Protein AF-A0A420UTF6-F1 (afdb_monomer_lite)

Radius of gyration: 22.62 Å; chains: 1; bounding box: 55×24×67 Å

Organism: NCBI:txid1038928

InterPro domains:
  IPR046786 Motility protein A, N-terminal [PF20560] (2-65)
  IPR047055 Motility protein A-like [PTHR30433] (1-147)

Secondary structure (DSSP, 8-state):
--HHHHHHHHHHHHHHHHHHS-HHHHHHHHHHHHHHHH--SS-HHHHHHHHHHHHHHHHHHHHH-GGGGHHHHH-GGG-HHHHT-HHHHT-HHHHHHHHHHHHHHHTT---HHHHHHHHHHHHHHHHHHHHHHHHHHHHHHHTSS--

pLDDT: mean 73.25, std 14.56, range [34.38, 92.12]

Structure (mmCIF, N/CA/C/O backbone):
data_AF-A0A420UTF6-F1
#
_entry.id   AF-A0A420UTF6-F1
#
loop_
_atom_site.group_PDB
_atom_site.id
_atom_site.type_symbol
_atom_site.label_atom_id
_atom_site.label_alt_id
_atom_site.label_comp_id
_atom_site.label_asym_id
_atom_site.label_entity_id
_atom_site.label_seq_id
_atom_site.pdbx_PDB_ins_code
_atom_site.Cartn_x
_atom_site.Cartn_y
_atom_site.Cartn_z
_atom_site.occupancy
_atom_site.B_iso_or_equiv
_atom_site.auth_seq_id
_atom_site.auth_comp_id
_atom_site.auth_asym_id
_atom_site.auth_atom_id
_atom_site.pdbx_PDB_model_num
ATOM 1 N N . VAL A 1 1 ? 14.305 10.536 -46.650 1.00 52.69 1 VAL A N 1
ATOM 2 C CA . VAL A 1 1 ? 14.921 9.362 -45.998 1.00 52.69 1 VAL A CA 1
ATOM 3 C C . VAL A 1 1 ? 14.176 8.140 -46.481 1.00 52.69 1 VAL A C 1
ATOM 5 O O . VAL A 1 1 ? 12.948 8.129 -46.402 1.00 52.69 1 VAL A O 1
ATOM 8 N N . GLN A 1 2 ? 14.868 7.209 -47.124 1.00 68.62 2 GLN A N 1
ATOM 9 C CA . GLN A 1 2 ? 14.206 6.108 -47.820 1.00 68.62 2 GLN A CA 1
ATOM 10 C C . GLN A 1 2 ? 13.906 4.961 -46.832 1.00 68.62 2 GLN A C 1
ATOM 12 O O . GLN A 1 2 ? 14.698 4.737 -45.919 1.00 68.62 2 GLN A O 1
ATOM 17 N N . PRO A 1 3 ? 12.792 4.214 -46.979 1.00 70.19 3 PRO A N 1
ATOM 18 C CA . PRO A 1 3 ? 12.374 3.196 -46.003 1.00 70.19 3 PRO A CA 1
ATOM 19 C C . PRO A 1 3 ? 13.443 2.138 -45.694 1.00 70.19 3 PRO A C 1
ATOM 21 O O . PRO A 1 3 ? 13.486 1.594 -44.597 1.00 70.19 3 PRO A O 1
ATOM 24 N N . TRP A 1 4 ? 14.328 1.868 -46.653 1.00 73.75 4 TRP A N 1
ATOM 25 C CA . TRP A 1 4 ? 15.411 0.900 -46.528 1.00 73.75 4 TRP A CA 1
ATOM 26 C C . TRP A 1 4 ? 16.577 1.396 -45.657 1.00 73.75 4 TRP A C 1
ATOM 28 O O . TRP A 1 4 ? 17.180 0.587 -44.958 1.00 73.75 4 TRP A O 1
ATOM 38 N N . GLU A 1 5 ? 16.861 2.703 -45.620 1.00 70.06 5 GLU A N 1
ATOM 39 C CA . GLU A 1 5 ? 17.897 3.270 -44.740 1.00 70.06 5 GLU A CA 1
ATOM 40 C C . GLU A 1 5 ? 17.514 3.085 -43.273 1.00 70.06 5 GLU A C 1
ATOM 42 O O . GLU A 1 5 ? 18.351 2.706 -42.459 1.00 70.06 5 GLU A O 1
ATOM 47 N N . TYR A 1 6 ? 16.231 3.259 -42.943 1.00 67.19 6 TYR A N 1
ATOM 48 C CA . TYR A 1 6 ? 15.737 2.997 -41.593 1.00 67.19 6 TYR A CA 1
ATOM 49 C C . TYR A 1 6 ? 15.931 1.537 -41.195 1.00 67.19 6 TYR A C 1
ATOM 51 O O . TYR A 1 6 ? 16.419 1.277 -40.105 1.00 67.19 6 TYR A O 1
ATOM 59 N N . VAL A 1 7 ? 15.610 0.580 -42.069 1.00 74.50 7 VAL A N 1
ATOM 60 C CA . VAL A 1 7 ? 15.759 -0.852 -41.756 1.00 74.50 7 VAL A CA 1
ATOM 61 C C . VAL A 1 7 ? 17.226 -1.230 -41.544 1.00 74.50 7 VAL A C 1
ATOM 63 O O . VAL A 1 7 ? 17.530 -1.987 -40.624 1.00 74.50 7 VAL A O 1
ATOM 66 N N . ILE A 1 8 ? 18.140 -0.678 -42.345 1.00 77.19 8 ILE A N 1
ATOM 67 C CA . ILE A 1 8 ? 19.577 -0.949 -42.217 1.00 77.19 8 ILE A CA 1
ATOM 68 C C . ILE A 1 8 ? 20.139 -0.324 -40.938 1.00 77.19 8 ILE A C 1
ATOM 70 O O . ILE A 1 8 ? 20.835 -1.008 -40.193 1.00 77.19 8 ILE A O 1
ATOM 74 N N . ILE A 1 9 ? 19.813 0.937 -40.645 1.00 75.50 9 ILE A N 1
ATOM 75 C CA . ILE A 1 9 ? 20.306 1.635 -39.447 1.00 75.50 9 ILE A CA 1
ATOM 76 C C . ILE A 1 9 ? 19.762 0.972 -38.175 1.00 75.50 9 ILE A C 1
ATOM 78 O O . ILE A 1 9 ? 20.520 0.699 -37.246 1.00 75.50 9 ILE A O 1
ATOM 82 N N . LEU A 1 10 ? 18.466 0.651 -38.142 1.00 69.12 10 LEU A N 1
ATOM 83 C CA . LEU A 1 10 ? 17.820 0.031 -36.982 1.00 69.12 10 LEU A CA 1
ATOM 84 C C . LEU A 1 10 ? 18.266 -1.430 -36.806 1.00 69.12 10 LEU A C 1
ATOM 86 O O . LEU A 1 10 ? 18.515 -1.868 -35.686 1.00 69.12 10 LEU A O 1
ATOM 90 N N . GLY A 1 11 ? 18.442 -2.169 -37.906 1.00 67.50 11 GLY A N 1
ATOM 91 C CA . GLY A 1 11 ? 18.954 -3.541 -37.898 1.00 67.50 11 GLY A CA 1
ATOM 92 C C . GLY A 1 11 ? 20.422 -3.636 -37.474 1.00 67.50 11 GLY A C 1
ATOM 93 O O . GLY A 1 11 ? 20.769 -4.507 -36.677 1.00 67.50 11 GLY A O 1
ATOM 94 N N . ALA A 1 12 ? 21.274 -2.718 -37.937 1.00 70.94 12 ALA A N 1
ATOM 95 C CA . ALA A 1 12 ? 22.676 -2.643 -37.526 1.00 70.94 12 ALA A CA 1
ATOM 96 C C . ALA A 1 12 ? 22.816 -2.241 -36.050 1.00 70.94 12 ALA A C 1
ATOM 98 O O . ALA A 1 12 ? 23.622 -2.833 -35.336 1.00 70.94 12 ALA A O 1
ATOM 99 N N . ALA A 1 13 ? 21.994 -1.301 -35.569 1.00 63.88 13 ALA A N 1
ATOM 100 C CA . ALA A 1 13 ? 21.976 -0.895 -34.166 1.00 63.88 13 ALA A CA 1
ATOM 101 C C . ALA A 1 13 ? 21.540 -2.040 -33.234 1.00 63.88 13 ALA A C 1
ATOM 103 O O . ALA A 1 13 ? 22.204 -2.302 -32.235 1.00 63.88 13 ALA A O 1
ATOM 104 N N . ILE A 1 14 ? 20.473 -2.771 -33.581 1.00 67.12 14 ILE A N 1
ATOM 105 C CA . ILE A 1 14 ? 20.017 -3.938 -32.806 1.00 67.12 14 ILE A CA 1
ATOM 106 C C . ILE A 1 14 ? 21.054 -5.070 -32.860 1.00 67.12 14 ILE A C 1
ATOM 108 O O . ILE A 1 14 ? 21.323 -5.702 -31.840 1.00 67.12 14 ILE A O 1
ATOM 112 N N . GLY A 1 15 ? 21.671 -5.314 -34.020 1.00 66.19 15 GLY A N 1
ATOM 113 C CA . GLY A 1 15 ? 22.721 -6.323 -34.177 1.00 66.19 15 GLY A CA 1
ATOM 114 C C . GLY A 1 15 ? 23.964 -6.021 -33.337 1.00 66.19 15 GLY A C 1
ATOM 115 O O . GLY A 1 15 ? 24.433 -6.891 -32.606 1.00 66.19 15 GLY A O 1
ATOM 116 N N . ALA A 1 16 ? 24.452 -4.779 -33.374 1.00 66.75 16 ALA A N 1
ATOM 117 C CA . ALA A 1 16 ? 25.564 -4.328 -32.537 1.00 66.75 16 ALA A CA 1
ATOM 118 C C . ALA A 1 16 ? 25.217 -4.409 -31.041 1.00 66.75 16 ALA A C 1
ATOM 120 O O . ALA A 1 16 ? 26.031 -4.867 -30.243 1.00 66.75 16 ALA A O 1
ATOM 121 N N . PHE A 1 17 ? 23.981 -4.060 -30.671 1.00 63.81 17 PHE A N 1
ATOM 122 C CA . PHE A 1 17 ? 23.497 -4.142 -29.295 1.00 63.81 17 PHE A CA 1
ATOM 123 C C . PHE A 1 17 ? 23.443 -5.584 -28.765 1.00 63.81 17 PHE A C 1
ATOM 125 O O . PHE A 1 17 ? 23.843 -5.827 -27.629 1.00 63.81 17 PHE A O 1
ATOM 132 N N . ILE A 1 18 ? 23.001 -6.549 -29.580 1.00 66.94 18 ILE A N 1
ATOM 133 C CA . ILE A 1 18 ? 22.952 -7.974 -29.204 1.00 66.94 18 ILE A CA 1
ATOM 134 C C . ILE A 1 18 ? 24.358 -8.569 -29.071 1.00 66.94 18 ILE A C 1
ATOM 136 O O . ILE A 1 18 ? 24.589 -9.387 -28.185 1.00 66.94 18 ILE A O 1
ATOM 140 N N . ILE A 1 19 ? 25.290 -8.176 -29.942 1.00 68.75 19 ILE A N 1
ATOM 141 C CA . ILE A 1 19 ? 26.662 -8.705 -29.944 1.00 68.75 19 ILE A CA 1
ATOM 142 C C . ILE A 1 19 ? 27.503 -8.082 -28.817 1.00 68.75 19 ILE A C 1
ATOM 144 O O . ILE A 1 19 ? 28.336 -8.772 -28.233 1.00 68.75 19 ILE A O 1
ATOM 148 N N . GLY A 1 20 ? 27.280 -6.804 -28.491 1.00 61.78 20 GLY A N 1
ATOM 149 C CA . GLY A 1 20 ? 28.041 -6.067 -27.475 1.00 61.78 20 GLY A CA 1
ATOM 150 C C . GLY A 1 20 ? 27.586 -6.277 -26.026 1.00 61.78 20 GLY A C 1
ATOM 151 O O . GLY A 1 20 ? 28.334 -5.954 -25.109 1.00 61.78 20 GLY A O 1
ATOM 152 N N . ASN A 1 21 ? 26.391 -6.835 -25.787 1.00 57.41 21 ASN A N 1
ATOM 153 C CA . ASN A 1 21 ? 25.807 -6.933 -24.444 1.00 57.41 21 ASN A CA 1
ATOM 154 C C . ASN A 1 21 ? 25.577 -8.378 -23.980 1.00 57.41 21 ASN A C 1
ATOM 156 O O . ASN A 1 21 ? 25.174 -9.260 -24.733 1.00 57.41 21 ASN A O 1
ATOM 160 N N . GLN A 1 22 ? 25.781 -8.618 -22.684 1.00 62.22 22 GLN A N 1
ATOM 161 C CA . GLN A 1 22 ? 25.554 -9.923 -22.058 1.00 62.22 22 GLN A CA 1
ATOM 162 C C . GLN A 1 22 ? 24.050 -10.242 -21.956 1.00 62.22 22 GLN A C 1
ATOM 164 O O . GLN A 1 22 ? 23.212 -9.349 -21.813 1.00 62.22 22 GLN A O 1
ATOM 169 N N . GLY A 1 23 ? 23.683 -11.530 -21.954 1.00 59.72 23 GLY A N 1
ATOM 170 C CA . GLY A 1 23 ? 22.278 -11.973 -22.015 1.00 59.72 23 GLY A CA 1
ATOM 171 C C . GLY A 1 23 ? 21.356 -11.461 -20.892 1.00 59.72 23 GLY A C 1
ATOM 172 O O . GLY A 1 23 ? 20.139 -11.420 -21.078 1.00 59.72 23 GLY A O 1
ATOM 173 N N . ALA A 1 24 ? 21.904 -11.042 -19.747 1.00 56.94 24 ALA A N 1
ATOM 174 C CA . ALA A 1 24 ? 21.143 -10.406 -18.669 1.00 56.94 24 ALA A CA 1
ATOM 175 C C . ALA A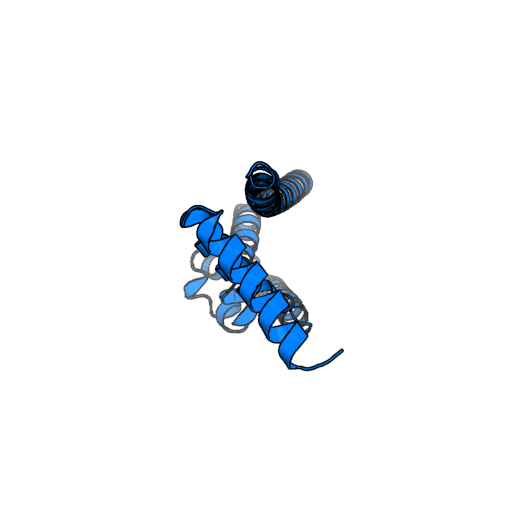 1 24 ? 20.655 -8.994 -19.049 1.00 56.94 24 ALA A C 1
ATOM 177 O O . ALA A 1 24 ? 19.492 -8.662 -18.818 1.00 56.94 24 ALA A O 1
ATOM 178 N N . VAL A 1 25 ? 21.510 -8.203 -19.704 1.00 58.94 25 VAL A N 1
ATOM 179 C CA . VAL A 1 25 ? 21.196 -6.846 -20.181 1.00 58.94 25 VAL A CA 1
ATOM 180 C C . VAL A 1 25 ? 20.139 -6.913 -21.279 1.00 58.94 25 VAL A C 1
ATOM 182 O O . VAL A 1 25 ? 19.138 -6.204 -21.217 1.00 58.94 25 VAL A O 1
ATOM 185 N N . LEU A 1 26 ? 20.278 -7.860 -22.212 1.00 65.50 26 LEU A N 1
ATOM 186 C CA . LEU A 1 26 ? 19.321 -8.053 -23.304 1.00 65.50 26 LEU A CA 1
ATOM 187 C C . LEU A 1 26 ? 17.903 -8.369 -22.796 1.00 65.50 26 LEU A C 1
ATOM 189 O O . LEU A 1 26 ? 16.917 -7.811 -23.282 1.00 65.50 26 LEU A O 1
ATOM 193 N N . LYS A 1 27 ? 17.792 -9.227 -21.772 1.00 59.31 27 LYS A N 1
ATOM 194 C CA . LYS A 1 27 ? 16.510 -9.528 -21.113 1.00 59.31 27 LYS A CA 1
ATOM 195 C C . LYS A 1 27 ? 15.938 -8.313 -20.384 1.00 59.31 27 LYS A C 1
ATOM 197 O O . LYS A 1 27 ? 14.730 -8.086 -20.447 1.00 59.31 27 LYS A O 1
ATOM 202 N N . GLY A 1 28 ? 16.792 -7.530 -19.727 1.00 59.88 28 GLY A N 1
ATOM 203 C CA . GLY A 1 28 ? 16.404 -6.288 -19.066 1.00 59.88 28 GLY A CA 1
ATOM 204 C C . GLY A 1 28 ? 15.813 -5.267 -20.041 1.00 59.88 28 GLY A C 1
ATOM 205 O O . GLY A 1 28 ? 14.716 -4.758 -19.810 1.00 59.88 28 GLY A O 1
ATOM 206 N N . THR A 1 29 ? 16.481 -5.028 -21.170 1.00 64.12 29 THR A N 1
ATOM 207 C CA . THR A 1 29 ? 16.035 -4.081 -22.205 1.00 64.12 29 THR A CA 1
ATOM 208 C C . THR A 1 29 ? 14.694 -4.480 -22.816 1.00 64.12 29 THR A C 1
ATOM 210 O O . THR A 1 29 ? 13.821 -3.630 -22.976 1.00 64.12 29 THR A O 1
ATOM 213 N N . ILE A 1 30 ? 14.474 -5.770 -23.087 1.00 64.00 30 ILE A N 1
ATOM 214 C CA . ILE A 1 30 ? 13.177 -6.265 -23.578 1.00 64.00 30 ILE A CA 1
ATOM 215 C C . ILE A 1 30 ? 12.068 -6.017 -22.541 1.00 64.00 30 ILE A C 1
ATOM 217 O O . ILE A 1 30 ? 10.971 -5.588 -22.903 1.00 64.00 30 ILE A O 1
ATOM 221 N N . GLY A 1 31 ? 12.353 -6.222 -21.250 1.00 61.97 31 GLY A N 1
ATOM 222 C CA . GLY A 1 31 ? 11.407 -5.940 -20.167 1.00 61.97 31 GLY A CA 1
ATOM 223 C C . GLY A 1 31 ? 11.033 -4.457 -20.057 1.00 61.97 31 GLY A C 1
ATOM 224 O O . GLY A 1 31 ? 9.865 -4.126 -19.848 1.00 61.97 31 GLY A O 1
ATOM 225 N N . VAL A 1 32 ? 12.000 -3.556 -20.247 1.00 60.78 32 VAL A N 1
ATOM 226 C CA . VAL A 1 32 ? 11.783 -2.100 -20.210 1.00 60.78 32 VAL A CA 1
ATOM 227 C C . VAL A 1 32 ? 11.032 -1.610 -21.450 1.00 60.78 32 VAL A C 1
ATOM 229 O O . VAL A 1 32 ? 10.074 -0.852 -21.310 1.00 60.78 32 VAL A O 1
ATOM 232 N N . ILE A 1 33 ? 11.383 -2.092 -22.647 1.00 64.62 33 ILE A N 1
ATOM 233 C CA . ILE A 1 33 ? 10.643 -1.788 -23.884 1.00 64.62 33 ILE A CA 1
ATOM 234 C C . ILE A 1 33 ? 9.181 -2.233 -23.749 1.00 64.62 33 ILE A C 1
ATOM 236 O O . ILE A 1 33 ? 8.277 -1.481 -24.113 1.00 64.62 33 ILE A O 1
ATOM 240 N N . GLY A 1 34 ? 8.933 -3.400 -23.146 1.00 62.22 34 GLY A N 1
ATOM 241 C CA . GLY A 1 34 ? 7.581 -3.856 -22.817 1.00 62.22 34 GLY A CA 1
ATOM 242 C C . GLY A 1 34 ? 6.824 -2.872 -21.920 1.00 62.22 34 GLY A C 1
ATOM 243 O O . GLY A 1 34 ? 5.690 -2.512 -22.229 1.00 62.22 34 GLY A O 1
ATOM 244 N N . LYS A 1 35 ? 7.458 -2.361 -20.857 1.00 59.66 35 LYS A N 1
ATOM 245 C CA . LYS A 1 35 ? 6.847 -1.366 -19.956 1.00 59.66 35 LYS A CA 1
ATOM 246 C C . LYS A 1 35 ? 6.568 -0.024 -20.642 1.00 59.66 35 LYS A C 1
ATOM 248 O O . LYS A 1 35 ? 5.513 0.556 -20.405 1.00 59.66 35 LYS A O 1
ATOM 253 N N . ILE A 1 36 ? 7.459 0.439 -21.522 1.00 61.44 36 ILE A N 1
ATOM 254 C CA . ILE A 1 36 ? 7.267 1.676 -22.301 1.00 61.44 36 ILE A CA 1
ATOM 255 C C . ILE A 1 36 ? 6.065 1.539 -23.248 1.00 61.44 36 ILE A C 1
ATOM 257 O O . ILE A 1 36 ? 5.237 2.444 -23.330 1.00 61.44 36 ILE A O 1
ATOM 261 N N . PHE A 1 37 ? 5.921 0.390 -23.918 1.00 58.59 37 PHE A N 1
ATOM 262 C CA . PHE A 1 37 ? 4.784 0.123 -24.807 1.00 58.59 37 PHE A CA 1
ATOM 263 C C . PHE A 1 37 ? 3.458 -0.115 -24.066 1.00 58.59 37 PHE A C 1
ATOM 265 O O . PHE A 1 37 ? 2.396 0.157 -24.626 1.00 58.59 37 PHE A O 1
ATOM 272 N N . MET A 1 38 ? 3.486 -0.594 -22.818 1.00 57.00 38 MET A N 1
ATOM 273 C CA . MET A 1 38 ? 2.276 -0.830 -22.013 1.00 57.00 38 MET A CA 1
ATOM 274 C C . MET A 1 38 ? 1.614 0.461 -21.490 1.00 57.00 38 MET A C 1
ATOM 276 O O . MET A 1 38 ? 0.447 0.422 -21.088 1.00 57.00 38 MET A O 1
ATOM 280 N N . GLY A 1 39 ? 2.291 1.612 -21.573 1.00 53.03 39 GLY A N 1
ATOM 281 C CA . GLY A 1 39 ? 1.752 2.912 -21.163 1.00 53.03 39 GLY A CA 1
ATOM 282 C C . GLY A 1 39 ? 1.740 3.121 -19.639 1.00 53.03 39 GLY A C 1
ATOM 283 O O . GLY A 1 39 ? 2.282 2.305 -18.894 1.00 53.03 39 GLY A O 1
ATOM 284 N N . PRO A 1 40 ? 1.155 4.232 -19.145 1.00 59.25 40 PRO A N 1
ATOM 285 C CA . PRO A 1 40 ? 1.183 4.569 -17.723 1.00 59.25 40 PRO A CA 1
ATOM 286 C C . PRO A 1 40 ? 0.528 3.471 -16.878 1.00 59.25 40 PRO A C 1
ATOM 288 O O . PRO A 1 40 ? -0.591 3.040 -17.168 1.00 59.25 40 PRO A O 1
ATOM 291 N N . ALA A 1 41 ? 1.225 3.058 -15.813 1.00 59.53 41 ALA A N 1
ATOM 292 C CA . ALA A 1 41 ? 0.827 1.959 -14.930 1.00 59.53 41 ALA A CA 1
ATOM 293 C C . ALA A 1 41 ? -0.576 2.144 -14.317 1.00 59.53 41 ALA A C 1
ATOM 295 O O . ALA A 1 41 ? -1.264 1.162 -14.043 1.00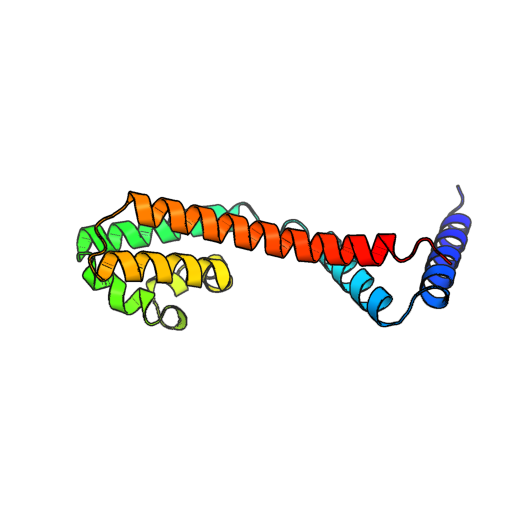 59.53 41 ALA A O 1
ATOM 296 N N . TYR A 1 42 ? -1.032 3.393 -14.169 1.00 65.25 42 TYR A N 1
ATOM 297 C CA . TYR A 1 42 ? -2.343 3.732 -13.624 1.00 65.25 42 TYR A CA 1
ATOM 298 C C . TYR A 1 42 ? -3.089 4.694 -14.553 1.00 65.25 42 TYR A C 1
ATOM 300 O O . TYR A 1 42 ? -2.604 5.770 -14.901 1.00 65.25 42 TYR A O 1
ATOM 308 N N . LYS A 1 43 ? -4.300 4.306 -14.963 1.00 74.75 43 LYS A N 1
ATOM 309 C CA . LYS A 1 43 ? -5.221 5.155 -15.738 1.00 74.75 43 LYS A CA 1
ATOM 310 C C . LYS A 1 43 ? -6.187 5.873 -14.796 1.00 74.75 43 LYS A C 1
ATOM 312 O O . LYS A 1 43 ? -6.379 5.443 -13.664 1.00 74.75 43 LYS A O 1
ATOM 317 N N . LYS A 1 44 ? -6.892 6.900 -15.289 1.00 77.25 44 LYS A N 1
ATOM 318 C CA . LYS A 1 44 ? -7.936 7.637 -14.541 1.00 77.25 44 LYS A CA 1
ATOM 319 C C . LYS A 1 44 ? -8.921 6.723 -13.791 1.00 77.25 44 LYS A C 1
ATOM 321 O O . LYS A 1 44 ? -9.320 7.033 -12.676 1.00 77.25 44 LYS A O 1
ATOM 326 N N . GLN A 1 45 ? -9.273 5.585 -14.392 1.00 78.19 45 GLN A N 1
ATOM 327 C CA . GLN A 1 45 ? -10.156 4.592 -13.783 1.00 78.19 45 GLN A CA 1
ATOM 328 C C . GLN A 1 45 ? -9.600 4.024 -12.469 1.00 78.19 45 GLN A C 1
ATOM 330 O O . GLN A 1 45 ? -10.360 3.872 -11.524 1.00 78.19 45 GLN A O 1
ATOM 335 N N . ALA A 1 46 ? -8.289 3.777 -12.382 1.00 78.81 46 ALA A N 1
ATOM 336 C CA . ALA A 1 46 ? -7.649 3.250 -11.177 1.00 78.81 46 ALA A CA 1
ATOM 337 C C . ALA A 1 46 ? -7.748 4.236 -10.003 1.00 78.81 46 ALA A C 1
ATOM 339 O O . ALA A 1 46 ? -8.006 3.823 -8.878 1.00 78.81 46 ALA A O 1
ATOM 340 N N . TYR A 1 47 ? -7.623 5.542 -10.270 1.00 81.75 47 TYR A N 1
ATOM 341 C CA . TYR A 1 47 ? -7.808 6.577 -9.249 1.00 81.75 47 TYR A CA 1
ATOM 342 C C . TYR A 1 47 ? -9.256 6.645 -8.758 1.00 81.75 47 TYR A C 1
ATOM 344 O O . TYR A 1 47 ? -9.493 6.678 -7.557 1.00 81.75 47 TYR A O 1
ATOM 352 N N . LEU A 1 48 ? -10.235 6.624 -9.669 1.00 84.75 48 LEU A N 1
ATOM 353 C CA . LEU A 1 48 ? -11.652 6.609 -9.282 1.00 84.75 48 LEU A CA 1
ATOM 354 C C . LEU A 1 48 ? -11.996 5.371 -8.450 1.00 84.75 48 LEU A C 1
ATOM 356 O O . LEU A 1 48 ? -12.759 5.459 -7.493 1.00 84.75 48 LEU A O 1
ATOM 360 N N . GLU A 1 49 ? -11.412 4.232 -8.802 1.00 86.12 49 GLU A N 1
ATOM 361 C CA . GLU A 1 49 ? -11.602 2.980 -8.085 1.00 86.12 49 GLU A CA 1
ATOM 362 C C . GLU A 1 49 ? -10.956 3.001 -6.692 1.00 86.12 49 GLU A C 1
ATOM 364 O O . GLU A 1 49 ? -11.581 2.566 -5.729 1.00 86.12 49 GLU A O 1
ATOM 369 N N . LEU A 1 50 ? -9.763 3.593 -6.559 1.00 85.06 50 LEU A N 1
ATOM 370 C CA . LEU A 1 50 ? -9.100 3.821 -5.272 1.00 85.06 50 LEU A CA 1
ATOM 371 C C . LEU A 1 50 ? -9.931 4.729 -4.351 1.00 85.06 50 LEU A C 1
ATOM 373 O O . LEU A 1 50 ? -10.165 4.381 -3.194 1.00 85.06 50 LEU A O 1
ATOM 377 N N . LEU A 1 51 ? -10.415 5.867 -4.867 1.00 87.38 51 LEU A N 1
ATOM 378 C CA . LEU A 1 51 ? -11.281 6.778 -4.108 1.00 87.38 51 LEU A CA 1
ATOM 379 C C . LEU A 1 51 ? -12.596 6.092 -3.709 1.00 87.38 51 LEU A C 1
ATOM 381 O O . LEU A 1 51 ? -13.067 6.250 -2.583 1.00 87.38 51 LEU A O 1
ATOM 385 N N . GLY A 1 52 ? -13.180 5.306 -4.617 1.00 88.38 52 GLY A N 1
ATOM 386 C CA . GLY A 1 52 ? -14.382 4.519 -4.346 1.00 88.38 52 GLY A CA 1
ATOM 387 C C . GLY A 1 52 ? -14.170 3.484 -3.239 1.00 88.38 52 GLY A C 1
ATOM 388 O O . GLY A 1 52 ? -15.024 3.348 -2.361 1.00 88.38 52 GLY A O 1
ATOM 389 N N . MET A 1 53 ? -13.019 2.809 -3.241 1.00 92.12 53 MET A N 1
ATOM 390 C CA . MET A 1 53 ? -12.631 1.850 -2.208 1.00 92.12 53 MET A CA 1
ATOM 391 C C . MET A 1 53 ? -12.487 2.522 -0.841 1.00 92.12 53 MET A C 1
ATOM 393 O O . MET A 1 53 ? -13.113 2.072 0.121 1.00 92.12 53 MET A O 1
ATOM 397 N N . GLN A 1 54 ? -11.758 3.640 -0.761 1.00 89.00 54 GLN A N 1
ATOM 398 C CA . GLN A 1 54 ? -11.626 4.410 0.482 1.00 89.00 54 GLN A CA 1
ATOM 399 C C . GLN A 1 54 ? -12.984 4.877 1.006 1.00 89.00 54 GLN A C 1
ATOM 401 O O . GLN A 1 54 ? -13.288 4.699 2.184 1.00 89.00 54 GLN A O 1
ATOM 406 N N . PHE A 1 55 ? -13.849 5.397 0.134 1.00 90.69 55 PHE A N 1
ATOM 407 C CA . PHE A 1 55 ? -15.196 5.804 0.529 1.00 90.69 55 PHE A CA 1
ATOM 408 C C . PHE A 1 55 ? -16.021 4.635 1.084 1.00 90.69 55 PHE A C 1
ATOM 410 O O . PHE A 1 55 ? -16.661 4.772 2.129 1.00 90.69 55 PHE A O 1
ATOM 417 N N . ALA A 1 56 ? -16.003 3.478 0.417 1.00 89.75 56 ALA A N 1
ATOM 418 C CA . ALA A 1 56 ? -16.712 2.287 0.880 1.00 89.75 56 ALA A CA 1
ATOM 419 C C . ALA A 1 56 ? -16.190 1.805 2.244 1.00 89.75 56 ALA A C 1
ATOM 421 O O . ALA A 1 56 ? -16.988 1.444 3.112 1.00 89.75 56 ALA A O 1
ATOM 422 N N . MET A 1 57 ? -14.874 1.864 2.450 1.00 90.50 57 MET A N 1
ATOM 423 C CA . MET A 1 57 ? -14.217 1.547 3.715 1.00 90.50 57 MET A CA 1
ATOM 424 C C . MET A 1 57 ? -14.651 2.504 4.836 1.00 90.50 57 MET A C 1
ATOM 426 O O . MET A 1 57 ? -15.139 2.048 5.869 1.00 90.50 57 MET A O 1
ATOM 430 N N . TYR A 1 58 ? -14.579 3.821 4.626 1.00 88.81 58 TYR A N 1
ATOM 431 C CA . TYR A 1 58 ? -15.021 4.807 5.622 1.00 88.81 58 TYR A CA 1
ATOM 432 C C . TYR A 1 58 ? -16.510 4.691 5.940 1.00 88.81 58 TYR A C 1
ATOM 434 O O . TYR A 1 58 ? -16.908 4.777 7.101 1.00 88.81 58 TYR A O 1
ATOM 442 N N . LYS A 1 59 ? -17.343 4.430 4.928 1.00 91.00 59 LYS A N 1
ATOM 443 C CA . LYS A 1 59 ? -18.776 4.197 5.127 1.00 91.00 59 LYS A CA 1
ATOM 444 C C . LYS A 1 59 ? -19.027 2.946 5.973 1.00 91.00 59 LYS A C 1
ATOM 446 O O . LYS A 1 59 ? -19.935 2.946 6.803 1.00 91.00 59 LYS A O 1
ATOM 451 N N . LEU A 1 60 ? -18.237 1.887 5.783 1.00 90.12 60 LEU A N 1
ATOM 452 C CA . LEU A 1 60 ? -18.321 0.670 6.591 1.00 90.12 60 LEU A CA 1
ATOM 453 C C . LEU A 1 60 ? -17.951 0.949 8.052 1.00 90.12 60 LEU A C 1
ATOM 455 O O . LEU A 1 60 ? -18.697 0.540 8.941 1.00 90.12 60 LEU A O 1
ATOM 459 N N . VAL A 1 61 ? -16.870 1.699 8.287 1.00 89.38 61 VAL A N 1
ATOM 460 C CA . VAL A 1 61 ? -16.458 2.139 9.632 1.00 89.38 61 VAL A CA 1
ATOM 461 C C . VAL A 1 61 ? -17.540 2.989 10.286 1.00 89.38 61 VAL A C 1
ATOM 463 O O . VAL A 1 61 ? -17.894 2.755 11.436 1.00 89.38 61 VAL A O 1
ATOM 466 N N . GLN A 1 62 ? -18.119 3.939 9.553 1.00 90.56 62 GLN A N 1
ATOM 467 C CA . GLN A 1 62 ? -19.184 4.794 10.073 1.00 90.56 62 GLN A CA 1
ATOM 468 C C . GLN A 1 62 ? -20.445 3.994 10.431 1.00 90.56 62 GLN A C 1
ATOM 470 O O . GLN A 1 62 ? -21.115 4.307 11.411 1.00 90.56 62 GLN A O 1
ATOM 475 N N . ALA A 1 63 ? -20.779 2.967 9.645 1.00 91.88 63 ALA A N 1
ATOM 476 C CA . ALA A 1 63 ? -22.004 2.192 9.823 1.00 91.88 63 ALA A CA 1
ATOM 477 C C . ALA A 1 63 ? -21.888 1.070 10.866 1.00 91.88 63 ALA A C 1
ATOM 479 O O . ALA A 1 63 ? -22.867 0.774 11.549 1.00 91.88 63 ALA A O 1
ATOM 480 N N . LYS A 1 64 ? -20.734 0.399 10.953 1.00 89.12 64 LYS A N 1
ATOM 481 C CA . LYS A 1 64 ? -20.542 -0.813 11.772 1.00 89.12 64 LYS A CA 1
ATOM 482 C C . LYS A 1 64 ? -19.424 -0.690 12.810 1.00 89.12 64 LYS A C 1
ATOM 484 O O . LYS A 1 64 ? -19.199 -1.632 13.565 1.00 89.12 64 LYS A O 1
ATOM 489 N N . GLY A 1 65 ? -18.746 0.453 12.864 1.00 86.56 65 GLY A N 1
ATOM 490 C CA . GLY A 1 65 ? -17.583 0.674 13.714 1.00 86.56 65 GLY A CA 1
ATOM 491 C C . GLY A 1 65 ? 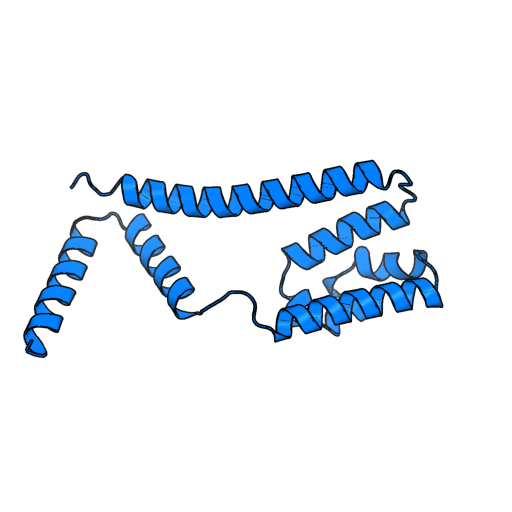-16.291 0.119 13.114 1.00 86.56 65 GLY A C 1
ATOM 492 O O . GLY A 1 65 ? -16.289 -0.577 12.097 1.00 86.56 65 GLY A O 1
ATOM 493 N N . ILE A 1 66 ? -15.174 0.432 13.769 1.00 83.94 66 ILE A N 1
ATOM 494 C CA . ILE A 1 66 ? -13.833 0.099 13.278 1.00 83.94 66 ILE A CA 1
ATOM 495 C C . ILE A 1 66 ? -13.520 -1.403 13.326 1.00 83.94 66 ILE A C 1
ATOM 497 O O . ILE A 1 66 ? -12.860 -1.906 12.426 1.00 83.94 66 ILE A O 1
ATOM 501 N N . LEU A 1 67 ? -14.091 -2.148 14.284 1.00 85.69 67 LEU A N 1
ATOM 502 C CA . LEU A 1 67 ? -13.927 -3.608 14.371 1.00 85.69 67 LEU A CA 1
ATOM 503 C C . LEU A 1 67 ? -14.456 -4.335 13.130 1.00 85.69 67 LEU A C 1
ATOM 505 O O . LEU A 1 67 ? -13.969 -5.404 12.776 1.00 85.69 67 LEU A O 1
ATOM 509 N N . ALA A 1 68 ? -15.435 -3.759 12.425 1.00 86.56 68 ALA A N 1
ATOM 510 C CA . ALA A 1 68 ? -15.948 -4.365 11.203 1.00 86.56 68 ALA A CA 1
ATOM 511 C C . ALA A 1 68 ? -14.878 -4.471 10.103 1.00 86.56 68 ALA A C 1
ATOM 513 O O . ALA A 1 68 ? -15.064 -5.279 9.191 1.00 86.56 68 ALA A O 1
ATOM 514 N N . LEU A 1 69 ? -13.789 -3.692 10.190 1.00 87.69 69 LEU A N 1
ATOM 515 C CA . LEU A 1 69 ? -12.653 -3.766 9.274 1.00 87.69 69 LEU A CA 1
ATOM 516 C C . LEU A 1 69 ? -11.714 -4.938 9.546 1.00 87.69 69 LEU A C 1
ATOM 518 O O . LEU A 1 69 ? -11.084 -5.376 8.588 1.00 87.69 69 LEU A O 1
ATOM 522 N N . GLU A 1 70 ? -11.642 -5.484 10.765 1.00 87.19 70 GLU A N 1
ATOM 523 C CA . GLU A 1 70 ? -10.678 -6.543 11.121 1.00 87.19 70 GLU A CA 1
ATOM 524 C C . GLU A 1 70 ? -10.740 -7.723 10.142 1.00 87.19 70 GLU A C 1
ATOM 526 O O . GLU A 1 70 ? -9.741 -8.114 9.548 1.00 87.19 70 GLU A O 1
ATOM 531 N N . GLN A 1 71 ? -11.946 -8.221 9.857 1.00 88.00 71 GLN A N 1
ATOM 532 C CA . GLN A 1 71 ? -12.153 -9.320 8.904 1.00 88.00 71 GLN A CA 1
ATOM 533 C C . GLN A 1 71 ? -11.674 -8.998 7.475 1.00 88.00 71 GLN A C 1
ATOM 535 O O . GLN A 1 71 ? -11.297 -9.902 6.729 1.00 88.00 71 GLN A O 1
ATOM 540 N N . HIS A 1 72 ? -11.704 -7.721 7.083 1.00 88.88 72 HIS A N 1
ATOM 541 C CA . HIS A 1 72 ? -11.296 -7.268 5.758 1.00 88.88 72 HIS A CA 1
ATOM 542 C C . HIS A 1 72 ? -9.779 -7.066 5.666 1.00 88.88 72 HIS A C 1
ATOM 544 O O . HIS A 1 72 ? -9.216 -7.377 4.619 1.00 88.88 72 HIS A O 1
ATOM 550 N N . VAL A 1 73 ? -9.129 -6.596 6.737 1.00 89.12 73 VAL A N 1
ATOM 551 C CA . VAL A 1 73 ? -7.677 -6.325 6.781 1.00 89.12 73 VAL A CA 1
ATOM 552 C C . VAL A 1 73 ? -6.843 -7.561 7.130 1.00 89.12 73 VAL A C 1
ATOM 554 O O . VAL A 1 73 ? -5.707 -7.680 6.682 1.00 89.12 73 VAL A O 1
ATOM 557 N N . GLU A 1 74 ? -7.402 -8.520 7.872 1.00 87.50 74 GLU A N 1
ATOM 558 C CA . GLU A 1 74 ? -6.758 -9.814 8.150 1.00 87.50 74 GLU A CA 1
ATOM 559 C C . GLU A 1 74 ? -6.806 -10.749 6.936 1.00 87.50 74 GLU A C 1
ATOM 561 O O . GLU A 1 74 ? -5.876 -11.508 6.677 1.00 87.50 74 GLU A O 1
ATOM 566 N N . ASN A 1 75 ? -7.890 -10.689 6.153 1.00 88.88 75 ASN A N 1
ATOM 567 C CA . ASN A 1 75 ? -8.089 -11.547 4.985 1.00 88.88 75 ASN A CA 1
ATOM 568 C C . ASN A 1 75 ? -8.439 -10.743 3.719 1.00 88.88 75 ASN A C 1
ATOM 570 O O . ASN A 1 75 ? -9.519 -10.931 3.142 1.00 88.88 75 ASN A O 1
ATOM 574 N N . PRO A 1 76 ? -7.521 -9.898 3.205 1.00 87.00 76 PRO A N 1
ATOM 575 C CA . PRO A 1 76 ? -7.812 -9.009 2.082 1.00 87.00 76 PRO A CA 1
ATOM 576 C C . PRO A 1 76 ? -8.201 -9.742 0.793 1.00 87.00 76 PRO A C 1
ATOM 578 O O . PRO A 1 76 ? -9.039 -9.254 0.039 1.00 87.00 76 PRO A O 1
ATOM 581 N N . LYS A 1 77 ? -7.672 -10.951 0.559 1.00 84.38 77 LYS A N 1
ATOM 582 C CA . LYS A 1 77 ? -7.989 -11.772 -0.629 1.00 84.38 77 LYS A CA 1
ATOM 583 C C . LYS A 1 77 ? -9.451 -12.233 -0.671 1.00 84.38 77 LYS A C 1
ATOM 585 O O . LYS A 1 77 ? -10.047 -12.324 -1.740 1.00 84.38 77 LYS A O 1
ATOM 590 N N . ASN A 1 78 ? -10.034 -12.505 0.494 1.00 85.81 78 ASN A N 1
ATOM 591 C CA . ASN A 1 78 ? -11.424 -12.951 0.623 1.00 85.81 78 ASN A CA 1
ATOM 592 C C . ASN A 1 78 ? -12.372 -11.795 0.980 1.00 85.81 78 ASN A C 1
ATOM 594 O O . ASN A 1 78 ? -13.571 -12.001 1.161 1.00 85.81 78 ASN A O 1
ATOM 598 N N . SER A 1 79 ? -11.849 -10.572 1.071 1.00 89.06 79 SER A N 1
ATOM 599 C CA . SER A 1 79 ? -12.600 -9.390 1.466 1.00 89.06 79 SER A CA 1
ATOM 600 C C . SER A 1 79 ? -13.605 -8.995 0.389 1.00 89.06 79 SER A C 1
ATOM 602 O O . SER A 1 79 ? -13.239 -8.598 -0.717 1.00 89.06 79 SER A O 1
ATOM 604 N N . THR A 1 80 ? -14.894 -9.023 0.724 1.00 89.31 80 THR A N 1
ATOM 605 C CA . THR A 1 80 ? -15.950 -8.515 -0.167 1.00 89.31 80 THR A CA 1
ATOM 606 C C . THR A 1 80 ? -15.813 -7.014 -0.432 1.00 89.31 80 THR A C 1
ATOM 608 O O . THR A 1 80 ? -16.278 -6.542 -1.464 1.00 89.31 80 THR A O 1
ATOM 611 N N . LEU A 1 81 ? -15.168 -6.272 0.480 1.00 89.69 81 LEU A N 1
ATOM 612 C CA . LEU A 1 81 ? -14.873 -4.850 0.320 1.00 89.69 81 LEU A CA 1
ATOM 613 C C . LEU A 1 81 ? -13.849 -4.636 -0.797 1.00 89.69 81 LEU A C 1
ATOM 615 O O . LEU A 1 81 ? -14.124 -3.882 -1.720 1.00 89.69 81 LEU A O 1
ATOM 619 N N . PHE A 1 82 ? -12.705 -5.325 -0.754 1.00 89.94 82 PHE A N 1
ATOM 620 C CA . PHE A 1 82 ? -11.649 -5.144 -1.756 1.00 89.94 82 PHE A CA 1
ATOM 621 C C . PHE A 1 82 ? -11.980 -5.817 -3.088 1.00 89.94 82 PHE A C 1
ATOM 623 O O . PHE A 1 82 ? -11.685 -5.258 -4.140 1.00 89.94 82 PHE A O 1
ATOM 630 N N . ASN A 1 83 ? -12.676 -6.957 -3.073 1.00 89.38 83 ASN A N 1
ATOM 631 C CA . ASN A 1 83 ? -13.091 -7.654 -4.294 1.00 89.38 83 ASN A CA 1
ATOM 632 C C . ASN A 1 83 ? -14.110 -6.862 -5.136 1.00 89.38 83 ASN A C 1
ATOM 634 O O . ASN A 1 83 ? -14.243 -7.127 -6.330 1.00 89.38 83 ASN A O 1
ATOM 638 N N . ALA A 1 84 ? -14.789 -5.864 -4.558 1.00 89.31 84 ALA A N 1
ATOM 639 C CA . ALA A 1 84 ? -15.611 -4.914 -5.311 1.00 89.31 84 ALA A CA 1
ATOM 640 C C . ALA A 1 84 ? -14.778 -3.938 -6.174 1.00 89.31 84 ALA A C 1
ATOM 642 O O . ALA A 1 84 ? -15.326 -3.299 -7.072 1.00 89.31 84 ALA A O 1
ATOM 643 N N . PHE A 1 85 ? -13.467 -3.851 -5.926 1.00 91.12 85 PHE A N 1
ATOM 644 C CA . PHE A 1 85 ? -12.515 -2.950 -6.576 1.00 91.12 85 PHE A CA 1
ATOM 645 C C . PHE A 1 85 ? -11.333 -3.758 -7.160 1.00 91.12 85 PHE A C 1
ATOM 647 O O . PHE A 1 85 ? -10.237 -3.774 -6.591 1.00 91.12 85 PHE A O 1
ATOM 654 N N . PRO A 1 86 ? -11.525 -4.477 -8.286 1.00 87.25 86 PRO A N 1
ATOM 655 C CA . PRO A 1 86 ? -10.535 -5.401 -8.849 1.00 87.25 86 PRO A CA 1
ATOM 656 C C . PRO A 1 86 ? -9.211 -4.764 -9.300 1.00 87.25 86 PRO A C 1
ATOM 658 O O . PRO A 1 86 ? -8.182 -5.439 -9.278 1.00 87.25 86 PRO A O 1
ATOM 661 N N . THR A 1 87 ? -9.193 -3.508 -9.740 1.00 85.69 87 THR A N 1
ATOM 662 C CA . THR A 1 87 ? -7.952 -2.795 -10.095 1.00 85.69 87 THR A CA 1
ATOM 663 C C . THR A 1 87 ? -7.114 -2.525 -8.850 1.00 85.69 87 THR A C 1
ATOM 665 O O . THR A 1 87 ? -5.895 -2.671 -8.901 1.00 85.69 87 THR A O 1
ATOM 668 N N . PHE A 1 88 ? -7.763 -2.192 -7.730 1.00 86.50 88 PHE A N 1
ATOM 669 C CA . PHE A 1 88 ? -7.099 -2.048 -6.435 1.00 86.50 88 PHE A CA 1
ATOM 670 C C . PHE A 1 88 ? -6.660 -3.412 -5.888 1.00 86.50 88 PHE A C 1
ATOM 672 O O . PHE A 1 88 ? -5.492 -3.585 -5.567 1.00 86.50 88 PHE A O 1
ATOM 679 N N . ALA A 1 89 ? -7.547 -4.412 -5.881 1.00 86.81 89 ALA A N 1
ATOM 680 C CA . ALA A 1 89 ? -7.260 -5.748 -5.349 1.00 86.81 89 ALA A CA 1
ATOM 681 C C . ALA A 1 89 ? -6.109 -6.477 -6.069 1.00 86.81 89 ALA A C 1
ATOM 683 O O . ALA A 1 89 ? -5.439 -7.321 -5.478 1.00 86.81 89 ALA A O 1
ATOM 684 N N . LYS A 1 90 ? -5.862 -6.159 -7.348 1.00 85.19 90 LYS A N 1
ATOM 685 C CA . LYS A 1 90 ? -4.714 -6.679 -8.112 1.00 85.19 90 LYS A CA 1
ATOM 686 C C . LYS A 1 90 ? -3.382 -6.035 -7.723 1.00 85.19 90 LYS A C 1
ATOM 688 O O . LYS A 1 90 ? -2.337 -6.614 -8.012 1.00 85.19 90 LYS A O 1
ATOM 693 N N . ASN A 1 91 ? -3.402 -4.851 -7.116 1.00 83.88 91 ASN A N 1
ATOM 694 C CA . ASN A 1 91 ? -2.203 -4.165 -6.660 1.00 83.88 91 ASN A CA 1
ATOM 695 C C . ASN A 1 91 ? -1.858 -4.631 -5.242 1.00 83.88 91 ASN A C 1
ATOM 697 O O . ASN A 1 91 ? -2.384 -4.107 -4.263 1.00 83.88 91 ASN A O 1
ATOM 701 N N . HIS A 1 92 ? -0.972 -5.625 -5.146 1.00 82.94 92 HIS A N 1
ATOM 702 C CA . HIS A 1 92 ? -0.611 -6.217 -3.860 1.00 82.94 92 HIS A CA 1
ATOM 703 C C . HIS A 1 92 ? -0.038 -5.189 -2.878 1.00 82.94 92 HIS A C 1
ATOM 705 O O . HIS A 1 92 ? -0.481 -5.183 -1.736 1.00 82.94 92 HIS A O 1
ATOM 711 N N . HIS A 1 93 ? 0.832 -4.284 -3.342 1.00 80.25 93 HIS A N 1
ATOM 712 C CA . HIS A 1 93 ? 1.427 -3.234 -2.509 1.00 80.25 93 HIS A CA 1
ATOM 713 C C . HIS A 1 93 ? 0.371 -2.286 -1.938 1.00 80.25 93 HIS A C 1
ATOM 715 O O . HIS A 1 93 ? 0.376 -1.991 -0.752 1.00 80.25 93 HIS A O 1
ATOM 721 N N . ALA A 1 94 ? -0.583 -1.841 -2.763 1.00 83.81 94 ALA A N 1
ATOM 722 C CA . ALA A 1 94 ? -1.634 -0.937 -2.297 1.00 83.81 94 ALA A CA 1
ATOM 723 C C . ALA A 1 94 ? -2.578 -1.610 -1.286 1.00 83.81 94 ALA A C 1
ATOM 725 O O . ALA A 1 94 ? -3.038 -0.968 -0.344 1.00 83.81 94 ALA A O 1
ATOM 726 N N . VAL A 1 95 ? -2.871 -2.899 -1.480 1.00 87.94 95 VAL A N 1
ATOM 727 C CA . VAL A 1 95 ? -3.688 -3.687 -0.548 1.00 87.94 95 VAL A CA 1
ATOM 728 C C . VAL A 1 95 ? -2.951 -3.909 0.771 1.00 87.94 95 VAL A C 1
ATOM 730 O O . VAL A 1 95 ? -3.556 -3.717 1.820 1.00 87.94 95 VAL A O 1
ATOM 733 N N . GLU A 1 96 ? -1.680 -4.304 0.719 1.00 86.19 96 GLU A N 1
ATOM 734 C CA . GLU A 1 96 ? -0.831 -4.555 1.889 1.00 86.19 96 GLU A CA 1
ATOM 735 C C . GLU A 1 96 ? -0.671 -3.289 2.732 1.00 86.19 96 GLU A C 1
ATOM 737 O O . GLU A 1 96 ? -1.094 -3.294 3.885 1.00 86.19 96 GLU A O 1
ATOM 742 N N . PHE A 1 97 ? -0.263 -2.179 2.107 1.00 85.62 97 PHE A N 1
ATOM 743 C CA . PHE A 1 97 ? -0.155 -0.864 2.744 1.00 85.62 97 PHE A CA 1
ATOM 744 C C . PHE A 1 97 ? -1.443 -0.500 3.493 1.00 85.62 97 PHE A C 1
ATOM 746 O O . PHE A 1 97 ? -1.451 -0.303 4.705 1.00 85.62 97 PHE A O 1
ATOM 753 N N . VAL A 1 98 ? -2.591 -0.488 2.803 1.00 87.50 98 VAL A N 1
ATOM 754 C CA . VAL A 1 98 ? -3.868 -0.126 3.442 1.00 87.50 98 VAL A CA 1
ATOM 755 C C . VAL A 1 98 ? -4.228 -1.088 4.578 1.00 87.50 98 VAL A C 1
ATOM 757 O O . VAL A 1 98 ? -4.725 -0.639 5.609 1.00 87.50 98 VAL A O 1
ATOM 760 N N . CYS A 1 99 ? -3.999 -2.393 4.423 1.00 89.62 99 CYS A N 1
ATOM 761 C CA . CYS A 1 99 ? -4.320 -3.365 5.467 1.00 89.62 99 CYS A CA 1
ATOM 762 C C . CYS A 1 99 ? -3.436 -3.207 6.702 1.00 89.62 99 CYS A C 1
ATOM 764 O O . CYS A 1 99 ? -3.957 -3.309 7.810 1.00 89.62 99 CYS A O 1
ATOM 766 N N . ASP A 1 100 ? -2.147 -2.934 6.535 1.00 87.94 100 ASP A N 1
ATOM 767 C CA . ASP A 1 100 ? -1.195 -2.822 7.639 1.00 87.94 100 ASP A CA 1
ATOM 768 C C . ASP A 1 100 ? -1.485 -1.599 8.509 1.00 87.94 100 ASP A C 1
ATOM 770 O O . ASP A 1 100 ? -1.625 -1.728 9.731 1.00 87.94 100 ASP A O 1
ATOM 774 N N . TYR A 1 101 ? -1.727 -0.441 7.891 1.00 86.81 101 TYR A N 1
ATOM 775 C CA . TYR A 1 101 ? -2.120 0.760 8.634 1.00 86.81 101 TYR A CA 1
ATOM 776 C C . TYR A 1 101 ? -3.505 0.627 9.261 1.00 86.81 101 TYR A C 1
ATOM 778 O O . TYR A 1 101 ? -3.700 1.000 10.418 1.00 86.81 101 TYR A O 1
ATOM 786 N N . MET A 1 102 ? -4.474 0.043 8.552 1.00 86.44 102 MET A N 1
ATOM 787 C CA . MET A 1 102 ? -5.795 -0.189 9.139 1.00 86.44 102 MET A CA 1
ATOM 788 C C . MET A 1 102 ? -5.741 -1.199 10.292 1.00 86.44 102 MET A C 1
ATOM 790 O O . MET A 1 102 ? -6.451 -1.002 11.276 1.00 86.44 102 MET A O 1
ATOM 794 N N . ARG A 1 103 ? -4.873 -2.218 10.233 1.00 87.12 103 ARG A N 1
ATOM 795 C CA . ARG A 1 103 ? -4.634 -3.155 11.344 1.00 87.12 103 ARG A CA 1
ATOM 796 C C . ARG A 1 103 ? -4.049 -2.433 12.556 1.00 87.12 103 ARG A C 1
ATOM 798 O O . ARG A 1 103 ? -4.479 -2.665 13.686 1.00 87.12 103 ARG A O 1
ATOM 805 N N . MET A 1 104 ? -3.112 -1.516 12.332 1.00 84.31 104 MET A N 1
ATOM 806 C CA . MET A 1 104 ? -2.547 -0.703 13.407 1.00 84.31 104 MET A CA 1
ATOM 807 C C . MET A 1 104 ? -3.608 0.193 14.068 1.00 84.31 104 MET A C 1
ATOM 809 O O . MET A 1 104 ? -3.650 0.306 15.296 1.00 84.31 104 MET A O 1
ATOM 813 N N . VAL A 1 105 ? -4.515 0.769 13.271 1.00 83.25 105 VAL A N 1
ATOM 814 C CA . VAL A 1 105 ? -5.632 1.585 13.772 1.00 83.25 105 VAL A CA 1
ATOM 815 C C . VAL A 1 105 ? -6.635 0.726 14.555 1.00 83.25 105 VAL A C 1
ATOM 817 O O . VAL A 1 105 ? -7.082 1.138 15.626 1.00 83.25 105 VAL A O 1
ATOM 820 N N . THR A 1 106 ? -6.975 -0.481 14.084 1.00 82.12 106 THR A N 1
ATOM 821 C CA . THR A 1 106 ? -7.900 -1.385 14.800 1.00 82.12 106 THR A CA 1
ATOM 822 C C . THR A 1 106 ? -7.334 -1.874 16.133 1.00 82.12 106 THR A C 1
ATOM 824 O O . THR A 1 106 ? -8.094 -2.048 17.081 1.00 82.12 106 THR A O 1
ATOM 827 N N . LEU A 1 107 ? -6.009 -2.028 16.240 1.00 81.19 107 LEU A N 1
ATOM 828 C CA . LEU A 1 107 ? -5.319 -2.420 17.477 1.00 81.19 107 LEU A CA 1
ATOM 829 C C . LEU A 1 107 ? -5.202 -1.279 18.510 1.00 81.19 107 LEU A C 1
ATOM 831 O O . LEU A 1 107 ? -4.668 -1.491 19.598 1.00 81.19 107 LEU A O 1
ATOM 835 N N . GLY A 1 108 ? -5.724 -0.085 18.205 1.00 70.94 108 GLY A N 1
ATOM 836 C CA . GLY A 1 108 ? -5.780 1.039 19.141 1.00 70.94 108 GLY A CA 1
ATOM 837 C C . GLY A 1 108 ? -4.504 1.879 19.201 1.00 70.94 108 GLY A C 1
ATOM 838 O O . GLY A 1 108 ? -4.266 2.548 20.209 1.00 70.94 108 GLY A O 1
ATOM 839 N N . SER A 1 109 ? -3.680 1.863 18.146 1.00 65.69 109 SER A N 1
ATOM 840 C CA . SER A 1 109 ? -2.560 2.801 18.036 1.00 65.69 109 SER A CA 1
ATOM 841 C C . SER A 1 109 ? -3.095 4.230 17.889 1.00 65.69 109 SER A C 1
ATOM 843 O O . SER A 1 109 ? -3.622 4.614 16.847 1.00 65.69 109 SER A O 1
ATOM 845 N N . ASN A 1 110 ? -3.008 5.010 18.970 1.00 59.28 110 ASN A N 1
ATOM 846 C CA . ASN A 1 110 ? -3.575 6.361 19.063 1.00 59.28 110 ASN A CA 1
ATOM 847 C C . ASN A 1 110 ? -2.603 7.467 18.630 1.00 59.28 110 ASN A C 1
ATOM 849 O O . ASN A 1 110 ? -2.976 8.642 18.660 1.00 59.28 110 ASN A O 1
ATOM 853 N N . ASN A 1 111 ? -1.365 7.132 18.256 1.00 68.69 111 ASN A N 1
ATOM 854 C CA . ASN A 1 111 ? -0.395 8.142 17.853 1.00 68.69 111 ASN A CA 1
ATOM 855 C C . ASN A 1 111 ? -0.435 8.352 16.335 1.00 68.69 111 ASN A C 1
ATOM 857 O O . ASN A 1 111 ? 0.390 7.840 15.584 1.00 68.69 111 ASN A O 1
ATOM 861 N N . VAL A 1 112 ? -1.440 9.110 15.890 1.00 72.12 112 VAL A N 1
ATOM 862 C CA . VAL A 1 112 ? -1.663 9.453 14.473 1.00 72.12 112 VAL A CA 1
ATOM 863 C C . VAL A 1 112 ? -0.405 10.053 13.832 1.00 72.12 112 VAL A C 1
ATOM 865 O O . VAL A 1 112 ? -0.126 9.763 12.677 1.00 72.12 112 VAL A O 1
ATOM 868 N N . HIS A 1 113 ? 0.381 10.820 14.594 1.00 75.38 113 HIS A N 1
ATOM 869 C CA . HIS A 1 113 ? 1.627 11.421 14.118 1.00 75.38 113 HIS A CA 1
ATOM 870 C C . HIS A 1 113 ? 2.734 10.395 13.855 1.00 75.38 113 HIS A C 1
ATOM 872 O O . HIS A 1 113 ? 3.473 10.530 12.887 1.00 75.38 113 HIS A O 1
ATOM 878 N N . GLU A 1 114 ? 2.849 9.357 14.688 1.00 76.94 114 GLU A N 1
ATOM 879 C CA . GLU A 1 114 ? 3.798 8.264 14.432 1.00 76.94 114 GLU A CA 1
ATOM 880 C C . GLU A 1 114 ? 3.357 7.436 13.226 1.00 76.94 114 GLU A C 1
ATOM 882 O O . GLU A 1 114 ? 4.184 7.064 12.403 1.00 76.94 114 GLU A O 1
ATOM 887 N N . MET A 1 115 ? 2.052 7.194 13.080 1.00 79.06 115 MET A N 1
ATOM 888 C CA . MET A 1 115 ? 1.515 6.500 11.910 1.00 79.06 115 MET A CA 1
ATOM 889 C C . MET A 1 115 ? 1.778 7.262 10.611 1.00 79.06 115 MET A C 1
ATOM 891 O O . MET A 1 115 ? 2.118 6.650 9.607 1.00 79.06 115 MET A O 1
ATOM 895 N N . GLU A 1 116 ? 1.607 8.582 10.628 1.00 76.50 116 GLU A N 1
ATOM 896 C CA . GLU A 1 116 ? 1.903 9.460 9.496 1.00 76.50 116 GLU A CA 1
ATOM 897 C C . GLU A 1 116 ? 3.385 9.397 9.119 1.00 76.50 116 GLU A C 1
ATOM 899 O O . GLU A 1 116 ? 3.702 9.144 7.961 1.00 76.50 116 GLU A O 1
ATOM 904 N N . ALA A 1 117 ? 4.282 9.508 10.104 1.00 80.31 117 ALA A N 1
ATOM 905 C CA . ALA A 1 117 ? 5.719 9.389 9.872 1.00 80.31 117 ALA A CA 1
ATOM 906 C C . ALA A 1 117 ? 6.111 8.022 9.279 1.00 80.31 117 ALA A C 1
ATOM 908 O O . ALA A 1 117 ? 6.926 7.969 8.363 1.00 80.31 117 ALA A O 1
ATOM 909 N N . LEU A 1 118 ? 5.502 6.931 9.759 1.00 82.12 118 LEU A N 1
ATOM 910 C CA . LEU A 1 118 ? 5.720 5.585 9.216 1.00 82.12 118 LEU A CA 1
ATOM 911 C C . LEU A 1 118 ? 5.184 5.444 7.784 1.00 82.12 118 LEU A C 1
ATOM 913 O O . LEU A 1 118 ? 5.874 4.884 6.934 1.00 82.12 118 LEU A O 1
ATOM 917 N N . MET A 1 119 ? 3.992 5.987 7.502 1.00 83.12 119 MET A N 1
ATOM 918 C CA . MET A 1 119 ? 3.428 6.009 6.146 1.00 83.12 119 MET A CA 1
ATOM 919 C C . MET A 1 119 ? 4.348 6.746 5.172 1.00 83.12 119 MET A C 1
ATOM 921 O O . MET A 1 119 ? 4.582 6.252 4.068 1.00 83.12 119 MET A O 1
ATOM 925 N N . ASP A 1 120 ? 4.879 7.902 5.569 1.00 80.25 120 ASP A N 1
ATOM 926 C CA . ASP A 1 120 ? 5.791 8.689 4.738 1.00 80.25 120 ASP A CA 1
ATOM 927 C C . ASP A 1 120 ? 7.127 7.966 4.513 1.00 80.25 120 ASP A C 1
ATOM 929 O O . ASP A 1 120 ? 7.604 7.901 3.379 1.00 80.25 120 ASP A O 1
ATOM 933 N N . GLU A 1 121 ? 7.702 7.361 5.557 1.00 80.00 121 GLU A N 1
ATOM 934 C CA . GLU A 1 121 ? 8.951 6.595 5.465 1.00 80.00 121 GLU A CA 1
ATOM 935 C C . GLU A 1 121 ? 8.813 5.361 4.555 1.00 80.00 121 GLU A C 1
ATOM 937 O O . GLU A 1 121 ? 9.694 5.084 3.734 1.00 80.00 121 GLU A O 1
ATOM 942 N N . GLU A 1 122 ? 7.698 4.630 4.639 1.00 78.25 122 GLU A N 1
ATOM 943 C CA . GLU A 1 122 ? 7.428 3.484 3.766 1.00 78.25 122 GLU A CA 1
ATOM 944 C C . GLU A 1 122 ? 7.219 3.923 2.310 1.00 78.25 122 GLU A C 1
ATOM 946 O O . GLU A 1 122 ? 7.764 3.307 1.389 1.00 78.25 122 GLU A O 1
ATOM 951 N N . LEU A 1 123 ? 6.484 5.017 2.081 1.00 77.62 123 LEU A N 1
ATOM 952 C CA . LEU A 1 123 ? 6.301 5.586 0.744 1.00 77.62 123 LEU A CA 1
ATOM 953 C C . LEU A 1 123 ? 7.624 6.065 0.143 1.00 77.62 123 LEU A C 1
ATOM 955 O O . LEU A 1 123 ? 7.848 5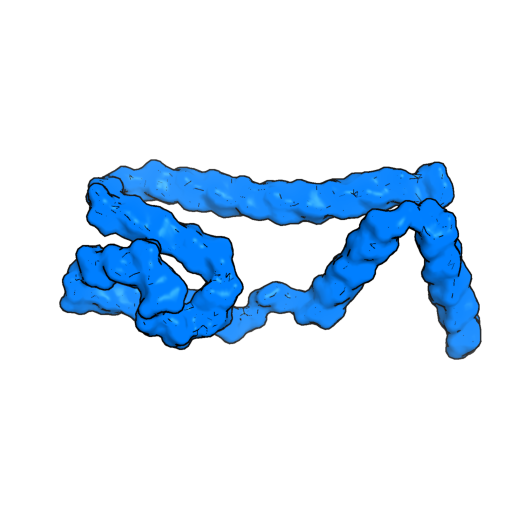.868 -1.058 1.00 77.62 123 LEU A O 1
ATOM 959 N N . GLU A 1 124 ? 8.494 6.676 0.944 1.00 74.31 124 GLU A N 1
ATOM 960 C CA . GLU A 1 124 ? 9.828 7.093 0.520 1.00 74.31 124 GLU A CA 1
ATOM 961 C C . GLU A 1 124 ? 10.706 5.878 0.213 1.00 74.31 124 GLU A C 1
ATOM 963 O O . GLU A 1 124 ? 11.329 5.830 -0.846 1.00 74.31 124 GLU A O 1
ATOM 968 N N . THR A 1 125 ? 10.695 4.854 1.065 1.00 70.19 125 THR A N 1
ATOM 969 C CA . THR A 1 125 ? 11.443 3.608 0.844 1.00 70.19 125 THR A CA 1
ATOM 970 C C . THR A 1 125 ? 10.970 2.900 -0.421 1.00 70.19 125 THR A C 1
ATOM 972 O O . THR A 1 125 ? 11.791 2.491 -1.237 1.00 70.19 125 THR A O 1
ATOM 975 N N . HIS A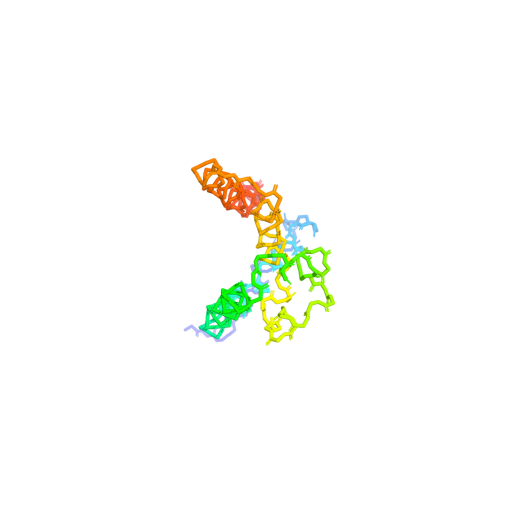 1 126 ? 9.662 2.823 -0.662 1.00 64.75 126 HIS A N 1
ATOM 976 C CA . HIS A 1 126 ? 9.110 2.216 -1.870 1.00 64.75 126 HIS A CA 1
ATOM 977 C C . HIS A 1 126 ? 9.449 3.030 -3.134 1.00 64.75 126 HIS A C 1
ATOM 979 O O . HIS A 1 126 ? 9.757 2.451 -4.180 1.00 64.75 126 HIS A O 1
ATOM 985 N N . HIS A 1 127 ? 9.461 4.368 -3.058 1.00 62.66 127 HIS A N 1
ATOM 986 C CA . HIS A 1 127 ? 9.974 5.210 -4.147 1.00 62.66 127 HIS A CA 1
ATOM 987 C C . HIS A 1 127 ? 11.468 4.991 -4.370 1.00 62.66 127 HIS A C 1
ATOM 989 O O . HIS A 1 127 ? 11.874 4.773 -5.506 1.00 62.66 127 HIS A O 1
ATOM 995 N N . GLN A 1 128 ? 12.274 4.970 -3.310 1.00 57.69 128 GLN A N 1
ATOM 996 C CA . GLN A 1 128 ? 13.710 4.717 -3.380 1.00 57.69 128 GLN A CA 1
ATOM 997 C C . GLN A 1 128 ? 14.028 3.302 -3.874 1.00 57.69 128 GLN A C 1
ATOM 999 O O . GLN A 1 128 ? 15.039 3.113 -4.537 1.00 57.69 128 GLN A O 1
ATOM 1004 N N . GLU A 1 129 ? 13.199 2.296 -3.601 1.00 56.78 129 GLU A N 1
ATOM 1005 C CA . GLU A 1 129 ? 13.346 0.943 -4.146 1.00 56.78 129 GLU A CA 1
ATOM 1006 C C . GLU A 1 129 ? 12.998 0.893 -5.632 1.00 56.78 129 GLU A C 1
ATOM 1008 O O . GLU A 1 129 ? 13.740 0.298 -6.419 1.00 56.78 129 GLU A O 1
ATOM 1013 N N . GLN A 1 130 ? 11.925 1.568 -6.052 1.00 57.84 130 GLN A N 1
ATOM 1014 C CA . GLN A 1 130 ? 11.608 1.729 -7.472 1.00 57.84 130 GLN A CA 1
ATOM 1015 C C . GLN A 1 130 ? 12.701 2.515 -8.203 1.00 57.84 130 GLN A C 1
ATOM 1017 O O . GLN A 1 130 ? 13.124 2.105 -9.286 1.00 57.84 130 GLN A O 1
ATOM 1022 N N . GLU A 1 131 ? 13.215 3.582 -7.597 1.00 53.59 131 GLU A N 1
ATOM 1023 C CA . GLU A 1 131 ? 14.324 4.388 -8.102 1.00 53.59 131 GLU A CA 1
ATOM 1024 C C . GLU A 1 131 ? 15.657 3.653 -8.051 1.00 53.59 131 GLU A C 1
ATOM 1026 O O . GLU A 1 131 ? 16.445 3.818 -8.968 1.00 53.59 131 GLU A O 1
ATOM 1031 N N . ARG A 1 132 ? 15.928 2.794 -7.063 1.00 45.06 132 ARG A N 1
ATOM 1032 C CA . ARG A 1 132 ? 17.097 1.899 -7.050 1.00 45.06 132 ARG A CA 1
ATOM 1033 C C . ARG A 1 132 ? 16.978 0.836 -8.112 1.00 45.06 132 ARG A C 1
ATOM 1035 O O . ARG A 1 132 ? 17.992 0.447 -8.669 1.00 45.06 132 ARG A O 1
ATOM 1042 N N . MET A 1 133 ? 15.777 0.368 -8.426 1.00 47.88 133 MET A N 1
ATOM 1043 C CA . MET A 1 133 ? 15.584 -0.552 -9.535 1.00 47.88 133 MET A CA 1
ATOM 1044 C C . MET A 1 133 ? 15.821 0.178 -10.866 1.00 47.88 133 MET A C 1
ATOM 1046 O O . MET A 1 133 ? 16.572 -0.320 -11.699 1.00 47.88 133 MET A O 1
ATOM 1050 N N . VAL A 1 134 ? 15.284 1.390 -11.040 1.00 52.38 134 VAL A N 1
ATOM 1051 C CA . VAL A 1 134 ? 15.577 2.266 -12.193 1.00 52.38 134 VAL A CA 1
ATOM 1052 C C . VAL A 1 134 ? 17.059 2.630 -12.248 1.00 52.38 134 VAL A C 1
ATOM 1054 O O . VAL A 1 134 ? 17.642 2.597 -13.319 1.00 52.38 134 VAL A O 1
ATOM 1057 N N . GLY A 1 135 ? 17.681 2.903 -11.109 1.00 47.00 135 GLY A N 1
ATOM 1058 C CA . GLY A 1 135 ? 19.076 3.281 -10.934 1.00 47.00 135 GLY A CA 1
ATOM 1059 C C . GLY A 1 135 ? 20.024 2.104 -11.104 1.00 47.00 135 GLY A C 1
ATOM 1060 O O . GLY A 1 135 ? 21.109 2.294 -11.625 1.00 47.00 135 GLY A O 1
ATOM 1061 N N . ALA A 1 136 ? 19.625 0.879 -10.768 1.00 48.03 136 ALA A N 1
ATOM 1062 C CA . ALA A 1 136 ? 20.344 -0.348 -11.095 1.00 48.03 136 ALA A CA 1
ATOM 1063 C C . ALA A 1 136 ? 20.223 -0.652 -12.590 1.00 48.03 136 ALA A C 1
ATOM 1065 O O . ALA A 1 136 ? 21.202 -1.053 -13.203 1.00 48.03 136 ALA A O 1
ATOM 1066 N N . PHE A 1 137 ? 19.065 -0.395 -13.204 1.00 47.19 137 PHE A N 1
ATOM 1067 C CA . PHE A 1 137 ? 18.902 -0.432 -14.660 1.00 47.19 137 PHE A CA 1
ATOM 1068 C C . PHE A 1 137 ? 19.720 0.658 -15.367 1.00 47.19 137 PHE A C 1
ATOM 1070 O O . PHE A 1 137 ? 20.338 0.375 -16.388 1.00 47.19 137 PHE A O 1
ATOM 1077 N N . GLN A 1 138 ? 19.774 1.869 -14.815 1.00 50.75 138 GLN A N 1
ATOM 1078 C CA . GLN A 1 138 ? 20.576 2.983 -15.311 1.00 50.75 138 GLN A CA 1
ATOM 1079 C C . GLN A 1 138 ? 22.063 2.720 -15.082 1.00 50.75 138 GLN A C 1
ATOM 1081 O O . GLN A 1 138 ? 22.840 2.964 -15.977 1.00 50.75 138 GLN A O 1
ATOM 1086 N N . SER A 1 139 ? 22.464 2.127 -13.957 1.00 50.28 139 SER A N 1
ATOM 1087 C CA . SER A 1 139 ? 23.848 1.705 -13.691 1.00 50.28 139 SER A CA 1
ATOM 1088 C C . SER A 1 139 ? 24.252 0.513 -14.559 1.00 50.28 139 SER A C 1
ATOM 1090 O O . SER A 1 139 ? 25.413 0.387 -14.923 1.00 50.28 139 SER A O 1
ATOM 1092 N N . LEU A 1 140 ? 23.308 -0.362 -14.922 1.00 45.53 140 LEU A N 1
ATOM 1093 C CA . LEU A 1 140 ? 23.516 -1.385 -15.947 1.00 45.53 140 LEU A CA 1
ATOM 1094 C C . LEU A 1 140 ? 23.669 -0.737 -17.331 1.00 45.53 140 LEU A C 1
ATOM 1096 O O . LEU A 1 140 ? 24.530 -1.171 -18.084 1.00 45.53 140 LEU A O 1
ATOM 1100 N N . ALA A 1 141 ? 22.901 0.311 -17.646 1.00 48.12 141 ALA A N 1
ATOM 1101 C CA . ALA A 1 141 ? 23.022 1.075 -18.891 1.00 48.12 141 ALA A CA 1
ATOM 1102 C C . ALA A 1 141 ? 24.320 1.913 -18.956 1.00 48.12 141 ALA A C 1
ATOM 1104 O O . ALA A 1 141 ? 25.000 1.920 -19.980 1.00 48.12 141 ALA A O 1
ATOM 1105 N N . ASP A 1 142 ? 24.712 2.536 -17.845 1.00 49.69 142 ASP A N 1
ATOM 1106 C CA . ASP A 1 142 ? 25.920 3.346 -17.647 1.00 49.69 142 ASP A CA 1
ATOM 1107 C C . ASP A 1 142 ? 27.162 2.481 -17.376 1.00 49.69 142 ASP A C 1
ATOM 1109 O O . ASP A 1 142 ? 28.288 2.961 -17.472 1.00 49.69 142 ASP A O 1
ATOM 1113 N N . GLY A 1 143 ? 26.978 1.189 -17.094 1.00 44.97 143 GLY A N 1
ATOM 1114 C CA . GLY A 1 143 ? 28.016 0.156 -17.126 1.00 44.97 143 GLY A CA 1
ATOM 111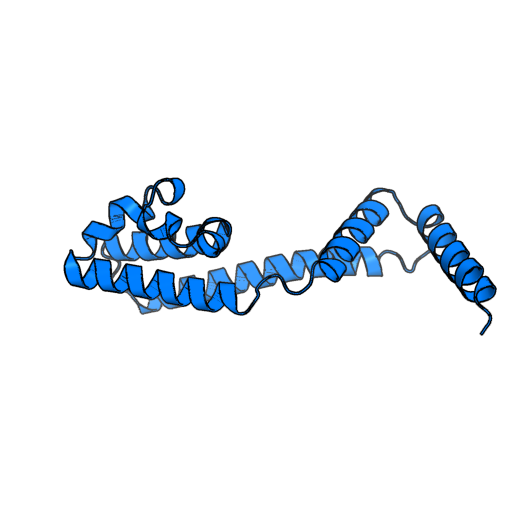5 C C . GLY A 1 143 ? 28.233 -0.441 -18.522 1.00 44.97 143 GLY A C 1
ATOM 1116 O O . GLY A 1 143 ? 29.208 -1.160 -18.733 1.00 44.97 143 GLY A O 1
ATOM 1117 N N . THR A 1 144 ? 27.355 -0.124 -19.483 1.00 47.66 144 THR A N 1
ATOM 1118 C CA . THR A 1 144 ? 27.444 -0.512 -20.902 1.00 47.66 144 THR A CA 1
ATOM 1119 C C . THR A 1 144 ? 27.858 0.591 -21.907 1.00 47.66 144 THR A C 1
ATOM 1121 O O . THR A 1 144 ? 27.612 0.404 -23.095 1.00 47.66 144 THR A O 1
ATOM 1124 N N . PRO A 1 145 ? 28.534 1.706 -21.545 1.00 41.00 145 PRO A N 1
ATOM 1125 C CA . PRO A 1 145 ? 29.253 2.553 -22.494 1.00 41.00 145 PRO A CA 1
ATOM 1126 C C . PRO A 1 145 ? 30.771 2.304 -22.432 1.00 41.00 145 PRO A C 1
ATOM 1128 O O . PRO A 1 145 ? 31.560 3.240 -22.555 1.00 41.00 145 PRO A O 1
ATOM 1131 N N . ALA A 1 146 ? 31.196 1.055 -22.216 1.00 41.19 146 ALA A N 1
ATOM 1132 C CA . ALA A 1 146 ? 32.613 0.688 -22.191 1.00 41.19 146 ALA A CA 1
ATOM 1133 C C . ALA A 1 146 ? 33.012 -0.446 -23.153 1.00 41.19 146 ALA A C 1
ATOM 1135 O O . ALA A 1 146 ? 34.133 -0.932 -23.014 1.00 41.19 146 ALA A O 1
ATOM 1136 N N . LEU A 1 147 ? 32.163 -0.828 -24.125 1.00 34.38 147 LEU A N 1
ATOM 1137 C CA . LEU A 1 147 ? 32.538 -1.563 -25.350 1.00 34.38 147 LEU A CA 1
ATOM 1138 C C . LEU A 1 147 ? 31.614 -1.209 -26.523 1.00 34.38 147 LEU A C 1
ATOM 1140 O O . LEU A 1 147 ? 30.381 -1.318 -26.347 1.00 34.38 147 LEU A O 1
#

Sequence (147 aa):
VQPWEYVIILGAAIGAFIIGNQGAVLKGTIGVIGKIFMGPAYKKQAYLELLGMQFAMYKLVQAKGILALEQHVENPKNSTLFNAFPTFAKNHHAVEFVCDYMRMVTLGSNNVHEMEALMDEELETHHQEQERMVGAFQSLADGTPAL

Foldseek 3Di:
DDPVVCCVVVVVVVVCVVVLDDPVLVVVVVVVVVVVVVPDPDDPVLVVLVVVLVVLQVVCCVVPNLVSCLVCLVCVVPHPSCVVRVSQSVPPVNSPLVSVLSVCVSVPVPPVVVSVVVSVVVVVVVVVVVVVVVVVSVVSVVVRPPD